Protein AF-A0A7E4VR56-F1 (afdb_monomer_lite)

Secondary structure (DSSP, 8-state):
-HHHHHHHHHHHHHHHHHHHHHHHHH-HHHHHHHHH-TT--HHHHHHHHHHHHHHHHHHHHHHHHHHH---HHHHHHHHHHHHHHHHHHHHHHHHS---HHHHHHHHHHHHHHHHHHHHHHHHHHHTT-------SHHHHHHHHHHHHHHHHHHHHHTT--

Organism: Panagrellus redivivus (NCBI:txid6233)

pLDDT: mean 73.41, std 11.38, range [44.16, 87.44]

Structure (mmCIF, N/CA/C/O backbone):
data_AF-A0A7E4VR56-F1
#
_entry.id   AF-A0A7E4VR56-F1
#
loop_
_atom_site.group_PDB
_atom_site.id
_atom_site.type_symbol
_atom_site.label_atom_id
_atom_site.label_alt_id
_atom_site.label_comp_id
_atom_site.label_asym_id
_atom_site.label_entity_id
_atom_site.label_seq_id
_atom_site.pdbx_PDB_ins_code
_atom_site.Cartn_x
_atom_site.Cartn_y
_atom_site.Cartn_z
_atom_site.occupancy
_atom_site.B_iso_or_equiv
_atom_site.auth_seq_id
_atom_site.auth_comp_id
_atom_site.auth_asym_id
_atom_site.auth_atom_id
_atom_site.pdbx_PDB_model_num
ATOM 1 N N . MET A 1 1 ? 12.953 -13.838 -11.811 1.00 68.94 1 MET A N 1
ATOM 2 C CA . MET A 1 1 ? 12.747 -14.370 -10.441 1.00 68.94 1 MET A CA 1
ATOM 3 C C . MET A 1 1 ? 12.229 -13.298 -9.483 1.00 68.94 1 MET A C 1
ATOM 5 O O . MET A 1 1 ? 11.165 -13.495 -8.917 1.00 68.94 1 MET A O 1
ATOM 9 N N . ILE A 1 2 ? 12.917 -12.158 -9.330 1.00 71.50 2 ILE A N 1
ATOM 10 C CA . ILE A 1 2 ? 12.485 -11.070 -8.425 1.00 71.50 2 ILE A CA 1
ATOM 11 C C . ILE A 1 2 ? 11.174 -10.407 -8.863 1.00 71.50 2 ILE A C 1
ATOM 13 O O . ILE A 1 2 ? 10.324 -10.170 -8.020 1.00 71.50 2 ILE A O 1
ATOM 17 N N . GLU A 1 3 ? 10.959 -10.195 -10.163 1.00 70.50 3 GLU A N 1
ATOM 18 C CA . GLU A 1 3 ? 9.694 -9.652 -10.689 1.00 70.50 3 GLU A CA 1
ATOM 19 C C . GLU 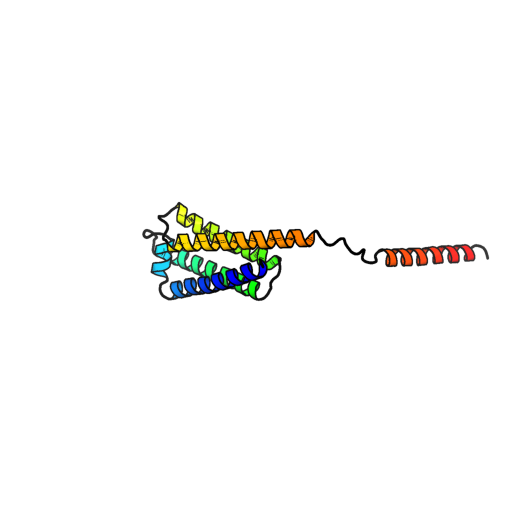A 1 3 ? 8.486 -10.545 -10.348 1.00 70.50 3 GLU A C 1
ATOM 21 O O . GLU A 1 3 ? 7.461 -10.072 -9.865 1.00 70.50 3 GLU A O 1
ATOM 26 N N . THR A 1 4 ? 8.627 -11.864 -10.510 1.00 78.31 4 THR A N 1
ATOM 27 C CA . THR A 1 4 ? 7.585 -12.843 -10.162 1.00 78.31 4 THR A CA 1
ATOM 28 C C . THR A 1 4 ? 7.285 -12.840 -8.662 1.00 78.31 4 THR A C 1
ATOM 30 O O . THR A 1 4 ? 6.126 -12.922 -8.261 1.00 78.31 4 THR A O 1
ATOM 33 N N . LEU A 1 5 ? 8.324 -12.706 -7.831 1.00 80.12 5 LEU A N 1
ATOM 34 C CA . LEU A 1 5 ? 8.194 -12.621 -6.378 1.00 80.12 5 LEU A CA 1
ATOM 35 C C . LEU A 1 5 ? 7.540 -11.301 -5.945 1.00 80.12 5 LEU A C 1
ATOM 37 O O . LEU A 1 5 ? 6.647 -11.322 -5.103 1.00 80.12 5 LEU A O 1
ATOM 41 N N . ALA A 1 6 ? 7.912 -10.177 -6.564 1.00 75.81 6 ALA A N 1
ATOM 42 C CA . ALA A 1 6 ? 7.311 -8.868 -6.320 1.00 75.81 6 ALA A CA 1
ATOM 43 C C . ALA A 1 6 ? 5.825 -8.848 -6.705 1.00 75.81 6 ALA A C 1
ATOM 45 O O . ALA A 1 6 ? 4.998 -8.411 -5.911 1.00 75.81 6 ALA A O 1
ATOM 46 N N . ARG A 1 7 ? 5.456 -9.409 -7.864 1.00 79.56 7 ARG A N 1
ATOM 47 C CA . ARG A 1 7 ? 4.051 -9.537 -8.289 1.00 79.56 7 ARG A CA 1
ATOM 48 C C . ARG A 1 7 ? 3.242 -10.472 -7.389 1.00 79.56 7 ARG A C 1
ATOM 50 O O . ARG A 1 7 ? 2.114 -10.144 -7.026 1.00 79.56 7 ARG A O 1
ATOM 57 N N . GLY A 1 8 ? 3.815 -11.611 -6.992 1.00 83.62 8 GLY A N 1
ATOM 58 C CA . GLY A 1 8 ? 3.179 -12.530 -6.044 1.00 83.62 8 GLY A CA 1
ATOM 59 C C . GLY A 1 8 ? 2.935 -11.870 -4.685 1.00 83.62 8 GLY A C 1
ATOM 60 O O . GLY A 1 8 ? 1.832 -11.937 -4.145 1.00 83.62 8 GLY A O 1
ATOM 61 N N . TRP A 1 9 ? 3.936 -11.154 -4.171 1.00 84.19 9 TRP A N 1
ATOM 62 C CA . TRP A 1 9 ? 3.815 -10.373 -2.943 1.00 84.19 9 TRP A CA 1
ATOM 63 C C . TRP A 1 9 ? 2.778 -9.250 -3.061 1.00 84.19 9 TRP A C 1
ATOM 65 O O . TRP A 1 9 ? 1.954 -9.060 -2.164 1.00 84.19 9 TRP A O 1
ATOM 75 N N . LEU A 1 10 ? 2.771 -8.535 -4.187 1.00 83.50 10 LEU A N 1
ATOM 76 C CA . LEU A 1 10 ? 1.814 -7.472 -4.474 1.00 83.50 10 LEU A CA 1
ATOM 77 C C . LEU A 1 10 ? 0.377 -7.998 -4.406 1.00 83.50 10 LEU A C 1
ATOM 79 O O . LEU A 1 10 ? -0.446 -7.400 -3.715 1.00 83.50 10 LEU A O 1
ATOM 83 N N . ALA A 1 11 ? 0.099 -9.149 -5.026 1.00 84.00 11 ALA A N 1
ATOM 84 C CA . ALA A 1 11 ? -1.211 -9.793 -4.986 1.00 84.00 11 ALA A CA 1
ATOM 85 C C . ALA A 1 11 ? -1.631 -10.191 -3.560 1.00 84.00 11 ALA A C 1
ATOM 87 O O . ALA A 1 11 ? -2.735 -9.855 -3.131 1.00 84.00 11 ALA A O 1
ATOM 88 N N . VAL A 1 12 ? -0.745 -10.836 -2.792 1.00 85.81 12 VAL A N 1
ATOM 89 C CA . VAL A 1 12 ? -1.017 -11.203 -1.387 1.00 85.81 12 VAL A CA 1
ATOM 90 C C . VAL A 1 12 ? -1.329 -9.960 -0.553 1.00 85.81 12 VAL A C 1
ATOM 92 O O . VAL A 1 12 ? -2.344 -9.898 0.144 1.00 85.81 12 VAL A O 1
ATOM 95 N N . SER A 1 13 ? -0.495 -8.929 -0.676 1.00 82.56 13 SER A N 1
ATOM 96 C CA . SER A 1 13 ? -0.659 -7.683 0.068 1.00 82.56 13 SER A CA 1
ATOM 97 C C . SER A 1 13 ? -1.903 -6.889 -0.364 1.00 82.56 13 SER A C 1
ATOM 99 O O . SER A 1 13 ? -2.414 -6.080 0.411 1.00 82.56 13 SER A O 1
ATOM 101 N N . PHE A 1 14 ? -2.391 -7.088 -1.591 1.00 84.00 14 PHE A N 1
ATOM 102 C CA . PHE A 1 14 ? -3.625 -6.492 -2.094 1.00 84.00 14 PHE A CA 1
ATOM 103 C C . PHE A 1 14 ? -4.857 -7.174 -1.493 1.00 84.00 14 PHE A C 1
ATOM 105 O O . PHE A 1 14 ? -5.720 -6.486 -0.946 1.00 84.00 14 PHE A O 1
ATOM 112 N N . VAL A 1 15 ? -4.904 -8.512 -1.491 1.00 85.44 15 VAL A N 1
ATOM 113 C CA . VAL A 1 15 ? -5.989 -9.277 -0.843 1.00 85.44 15 VAL A CA 1
ATOM 114 C C . VAL A 1 15 ? -6.082 -8.932 0.640 1.00 85.44 15 VAL A C 1
ATOM 116 O O . VAL A 1 15 ? -7.174 -8.722 1.168 1.00 85.44 15 VAL A O 1
ATOM 119 N N . GLN A 1 16 ? -4.943 -8.794 1.313 1.00 82.88 16 GLN A N 1
ATOM 120 C CA . GLN A 1 16 ? -4.931 -8.398 2.713 1.00 82.88 16 GLN A CA 1
ATOM 121 C C . GLN A 1 16 ? -5.490 -6.986 2.940 1.00 82.88 16 GLN A C 1
ATOM 123 O O . GLN A 1 16 ? -6.228 -6.771 3.902 1.00 82.88 16 GLN A O 1
ATOM 128 N N . GLN A 1 17 ? -5.168 -6.032 2.062 1.00 81.12 17 GLN A N 1
ATOM 129 C CA . GLN A 1 17 ? -5.696 -4.670 2.156 1.00 81.12 17 GLN A CA 1
ATOM 130 C C . GLN A 1 17 ? -7.225 -4.658 2.024 1.00 81.12 17 GLN A C 1
ATOM 132 O O . GLN A 1 17 ? -7.903 -3.952 2.771 1.00 81.12 17 GLN A O 1
ATOM 137 N N . ILE A 1 18 ? -7.767 -5.490 1.128 1.00 81.94 18 ILE A N 1
ATOM 138 C CA . ILE A 1 18 ? -9.213 -5.700 0.985 1.00 81.94 18 ILE A CA 1
ATOM 139 C C . ILE A 1 18 ? -9.794 -6.312 2.263 1.00 81.94 18 ILE A C 1
ATOM 141 O O . ILE A 1 18 ? -10.812 -5.830 2.750 1.00 81.94 18 ILE A O 1
ATOM 145 N N . GLY A 1 19 ? -9.141 -7.324 2.841 1.00 82.06 19 GLY A N 1
ATOM 146 C CA . GLY A 1 19 ? -9.579 -7.956 4.090 1.00 82.06 19 GLY A CA 1
ATOM 147 C C . GLY A 1 19 ? -9.640 -6.982 5.272 1.00 82.06 19 GLY A C 1
ATOM 148 O O . GLY A 1 19 ? -10.613 -6.985 6.025 1.00 82.06 19 GLY A O 1
ATOM 149 N N . LEU A 1 20 ? -8.648 -6.096 5.405 1.00 77.94 20 LEU A N 1
ATOM 150 C CA . LEU A 1 20 ? -8.647 -5.028 6.413 1.00 77.94 20 LEU A CA 1
ATOM 151 C C . LEU A 1 20 ? -9.772 -4.015 6.182 1.00 77.94 20 LEU A C 1
ATOM 153 O O . LEU A 1 20 ? -10.448 -3.628 7.135 1.00 77.94 20 LEU A O 1
ATOM 157 N N . GLY A 1 21 ? -10.009 -3.626 4.927 1.00 77.56 21 GLY A N 1
ATOM 158 C CA . GLY A 1 21 ? -11.134 -2.765 4.561 1.00 77.56 21 GLY A CA 1
ATOM 159 C C . GLY A 1 21 ? -12.486 -3.406 4.882 1.00 77.56 21 GLY A C 1
ATOM 160 O O . GLY A 1 21 ? -13.333 -2.775 5.506 1.00 77.56 21 GLY A O 1
ATOM 161 N N . ALA A 1 22 ? -12.670 -4.681 4.536 1.00 80.25 22 ALA A N 1
ATOM 162 C CA . ALA A 1 22 ? -13.886 -5.435 4.834 1.00 80.25 22 ALA A CA 1
ATOM 163 C C . ALA A 1 22 ? -14.125 -5.566 6.345 1.00 80.25 22 ALA A C 1
ATOM 165 O O . ALA A 1 22 ? -15.249 -5.379 6.809 1.00 80.25 22 ALA A O 1
ATOM 166 N N . ARG A 1 23 ? -13.068 -5.815 7.129 1.00 78.44 23 ARG A N 1
ATOM 167 C CA . ARG A 1 23 ? -13.158 -5.848 8.593 1.00 78.44 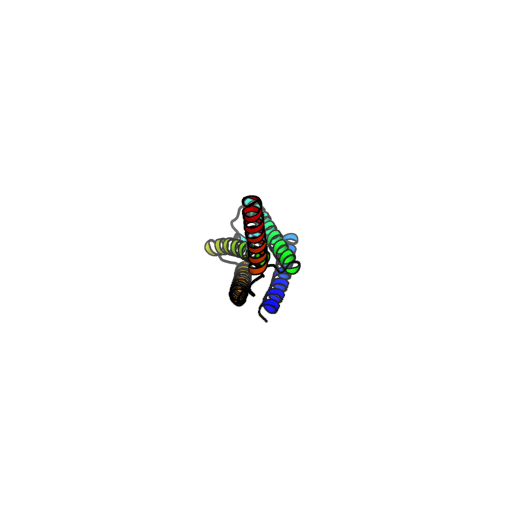23 ARG A CA 1
ATOM 168 C C . ARG A 1 23 ? -13.536 -4.489 9.175 1.00 78.44 23 ARG A C 1
ATOM 170 O O . ARG A 1 23 ? -14.358 -4.445 10.080 1.00 78.44 23 ARG A O 1
ATOM 177 N N . HIS A 1 24 ? -12.990 -3.396 8.643 1.00 78.00 24 HIS A N 1
ATOM 178 C CA . HIS A 1 24 ? -13.390 -2.053 9.055 1.00 78.00 24 HIS A CA 1
ATOM 179 C C . HIS A 1 24 ? -14.864 -1.760 8.736 1.00 78.00 24 HIS A C 1
ATOM 181 O O . HIS A 1 24 ? -15.545 -1.135 9.536 1.00 78.00 24 HIS A O 1
ATOM 187 N N . LEU A 1 25 ? -15.377 -2.220 7.590 1.00 78.06 25 LEU A N 1
ATOM 188 C CA . LEU A 1 25 ? -16.795 -2.063 7.246 1.00 78.06 25 LEU A CA 1
ATOM 189 C C . LEU A 1 25 ? -17.716 -2.877 8.166 1.00 78.06 25 LEU A C 1
ATOM 191 O O . LEU A 1 25 ? -18.826 -2.438 8.452 1.00 78.06 25 LEU A O 1
ATOM 195 N N . ALA A 1 26 ? -17.263 -4.049 8.617 1.00 82.75 26 ALA A N 1
ATOM 196 C CA . ALA A 1 26 ? -18.014 -4.898 9.537 1.00 82.75 26 ALA A CA 1
ATOM 197 C C . ALA A 1 26 ? -17.986 -4.376 10.984 1.00 82.75 26 ALA A C 1
ATOM 199 O O . ALA A 1 26 ? -18.998 -4.453 11.675 1.00 82.75 26 ALA A O 1
ATOM 200 N N . ASP A 1 27 ? -16.847 -3.845 11.437 1.00 79.00 27 ASP A N 1
ATOM 201 C CA . ASP A 1 27 ? -16.675 -3.292 12.783 1.00 79.00 27 ASP A CA 1
ATOM 202 C C . ASP A 1 27 ? -15.693 -2.098 12.786 1.00 79.00 27 ASP A C 1
ATOM 204 O O . ASP A 1 27 ? -14.490 -2.250 13.053 1.00 79.00 27 ASP A O 1
ATOM 208 N N . PRO A 1 28 ? -16.185 -0.886 12.469 1.00 71.25 28 PRO A N 1
ATOM 209 C CA . PRO A 1 28 ? -15.337 0.294 12.323 1.00 71.25 28 PRO A CA 1
ATOM 210 C C . PRO A 1 28 ? -14.800 0.788 13.666 1.00 71.25 28 PRO A C 1
ATOM 212 O O . PRO A 1 28 ? -13.707 1.350 13.733 1.00 71.25 28 PRO A O 1
ATOM 215 N N . THR A 1 29 ? -15.550 0.571 14.745 1.00 72.88 29 THR A N 1
ATOM 216 C CA . THR A 1 29 ? -15.223 1.049 16.089 1.00 72.88 29 THR A CA 1
ATOM 217 C C . THR A 1 29 ? -14.105 0.244 16.724 1.00 72.88 29 THR A C 1
ATOM 219 O O . THR A 1 29 ? -13.128 0.831 17.190 1.00 72.88 29 THR A O 1
ATOM 222 N N . THR A 1 30 ? -14.194 -1.086 16.688 1.00 72.75 30 THR A N 1
ATOM 223 C CA . THR A 1 30 ? -13.232 -1.951 17.377 1.00 72.75 30 THR A CA 1
ATOM 224 C C . THR A 1 30 ? -11.869 -1.899 16.704 1.00 72.75 30 THR A C 1
ATOM 226 O O . THR A 1 30 ? -10.848 -1.811 17.385 1.00 72.75 30 THR A O 1
ATOM 229 N N . LEU A 1 31 ? -11.826 -1.876 15.367 1.00 69.81 31 LEU A N 1
ATOM 230 C CA . LEU A 1 31 ? -10.565 -1.789 14.630 1.00 69.81 31 LEU A CA 1
ATOM 231 C C . LEU A 1 31 ? -9.832 -0.479 14.938 1.00 69.81 31 LEU A C 1
ATOM 233 O O . LEU A 1 31 ? -8.636 -0.484 15.213 1.00 69.81 31 LEU A O 1
ATOM 237 N N . VAL A 1 32 ? -10.547 0.647 14.929 1.00 70.62 32 VAL A N 1
ATOM 238 C CA . VAL A 1 32 ? -9.916 1.949 15.154 1.00 70.62 32 VAL A CA 1
ATOM 239 C C . VAL A 1 32 ? -9.502 2.113 16.604 1.00 70.62 32 VAL A C 1
ATOM 241 O O . VAL A 1 32 ? -8.387 2.550 16.841 1.00 70.62 32 VAL A O 1
ATOM 244 N N . GLN A 1 33 ? -10.316 1.676 17.566 1.00 72.12 33 GLN A N 1
ATOM 245 C CA . GLN A 1 33 ? -9.921 1.658 18.978 1.00 72.12 33 GLN A CA 1
ATOM 246 C C . GLN A 1 33 ? -8.672 0.797 19.218 1.00 72.12 33 GLN A C 1
ATOM 248 O O . GLN A 1 33 ? -7.795 1.181 19.991 1.00 72.12 33 GLN A O 1
ATOM 253 N N . THR A 1 34 ? -8.548 -0.325 18.503 1.00 69.19 34 THR A N 1
ATOM 254 C CA . THR A 1 34 ? -7.361 -1.199 18.544 1.00 69.19 34 THR A CA 1
ATOM 255 C C . THR A 1 34 ? -6.122 -0.541 17.919 1.00 69.19 34 THR A C 1
ATOM 257 O O . THR A 1 34 ? -4.994 -0.894 18.266 1.00 69.19 34 THR A O 1
ATOM 260 N N . LEU A 1 35 ? -6.311 0.420 17.007 1.00 65.75 35 LEU A N 1
ATOM 261 C CA . LEU A 1 35 ? -5.241 1.166 16.337 1.00 65.75 35 LEU A CA 1
ATOM 262 C C . LEU A 1 35 ? -4.861 2.466 17.066 1.00 65.75 35 LEU A C 1
ATOM 264 O O . LEU A 1 35 ? -3.691 2.836 17.063 1.00 65.75 35 LEU A O 1
ATOM 268 N N . THR A 1 36 ? -5.821 3.163 17.679 1.00 66.19 36 THR A N 1
ATOM 269 C CA . THR A 1 36 ? -5.619 4.462 18.346 1.00 66.19 36 THR A CA 1
ATOM 270 C C . THR A 1 36 ? -5.367 4.351 19.845 1.00 66.19 36 THR A C 1
ATOM 272 O O . THR A 1 36 ? -4.987 5.340 20.466 1.00 66.19 36 THR A O 1
ATOM 275 N N . GLY A 1 37 ? -5.598 3.180 20.438 1.00 62.25 37 GLY A N 1
ATOM 276 C CA . GLY A 1 37 ? -5.622 3.008 21.886 1.00 62.25 37 GLY A CA 1
ATOM 277 C C . GLY A 1 37 ? -6.968 3.418 22.495 1.00 62.25 37 GLY A C 1
ATOM 278 O O . GLY A 1 37 ? -7.687 4.277 21.978 1.00 62.25 37 GLY A O 1
ATOM 279 N N . SER A 1 38 ? -7.311 2.764 23.607 1.00 54.72 38 SER A N 1
ATOM 280 C CA . SER A 1 38 ? -8.640 2.766 24.240 1.00 54.72 38 SER A CA 1
ATOM 281 C C . SER A 1 38 ? -9.103 4.113 24.826 1.00 54.72 38 SER A C 1
ATOM 283 O O . SER A 1 38 ? -10.263 4.217 25.217 1.00 54.72 38 SER A O 1
ATOM 285 N N . GLU A 1 39 ? -8.247 5.137 24.905 1.00 59.31 39 GLU A N 1
ATOM 286 C CA . GLU A 1 39 ? -8.559 6.422 25.569 1.00 59.31 39 GLU A CA 1
ATOM 287 C C . GLU A 1 39 ? -8.917 7.564 24.597 1.00 59.31 39 GLU A C 1
ATOM 289 O O . GLU A 1 39 ? -9.026 8.727 24.985 1.00 59.31 39 GLU A O 1
ATOM 294 N N . SER A 1 40 ? -9.119 7.258 23.314 1.00 60.59 40 SER A N 1
ATOM 295 C CA . SER A 1 40 ? -9.512 8.252 22.310 1.00 60.59 40 SER A CA 1
ATOM 296 C C . SER A 1 40 ? -10.980 8.675 22.471 1.00 60.59 40 SER A C 1
ATOM 298 O O . SER A 1 40 ? -11.880 7.838 22.548 1.00 60.59 40 SER A O 1
ATOM 300 N N . SER A 1 41 ? -11.240 9.989 22.456 1.00 70.25 41 SER A N 1
ATOM 301 C CA . SER A 1 41 ? -12.602 10.536 22.399 1.00 70.25 41 SER A CA 1
ATOM 302 C C . SER A 1 41 ? -13.359 10.013 21.170 1.00 70.25 41 SER A C 1
ATOM 304 O O . SER A 1 41 ? -12.766 9.762 20.120 1.00 70.25 41 SER A O 1
ATOM 306 N N . THR A 1 42 ? -14.688 9.887 21.255 1.00 71.62 42 THR A N 1
ATOM 307 C CA . THR A 1 42 ? -15.527 9.340 20.168 1.00 71.62 42 THR A CA 1
ATOM 308 C C . THR A 1 42 ? -15.279 10.032 18.823 1.00 71.62 42 THR A C 1
ATOM 310 O O . THR A 1 42 ? -15.207 9.377 17.787 1.00 71.62 42 THR A O 1
ATOM 313 N N . VAL A 1 43 ? -15.076 11.354 18.838 1.00 73.38 43 VAL A N 1
ATOM 314 C CA . VAL A 1 43 ? -14.780 12.157 17.640 1.00 73.38 43 VAL A CA 1
ATOM 315 C C . VAL A 1 43 ? -13.410 11.811 17.046 1.00 73.38 43 VAL A C 1
ATOM 317 O O . VAL A 1 43 ? -13.293 11.649 15.832 1.00 73.38 43 VAL A O 1
ATOM 320 N N . SER A 1 44 ? -12.383 11.650 17.885 1.00 69.19 44 SER A N 1
ATOM 321 C CA . SER A 1 44 ? -11.035 11.256 17.457 1.00 69.19 44 SER A CA 1
ATOM 322 C C . SER A 1 44 ? -11.033 9.857 16.832 1.00 69.19 44 SER A C 1
ATOM 324 O O . SER A 1 44 ? -10.442 9.652 15.773 1.00 69.19 44 SER A O 1
ATOM 326 N N . THR A 1 45 ? -11.785 8.921 17.411 1.00 72.81 45 THR A N 1
ATOM 327 C CA . THR A 1 45 ? -11.940 7.557 16.885 1.00 72.81 45 THR A CA 1
ATOM 328 C C . THR A 1 45 ? -12.640 7.560 15.522 1.00 72.81 45 THR A C 1
ATOM 330 O O . THR A 1 45 ? -12.198 6.891 14.594 1.00 72.81 45 THR A O 1
ATOM 333 N N . ILE A 1 46 ? -13.689 8.366 15.338 1.00 71.75 46 ILE A N 1
ATOM 334 C CA . ILE A 1 46 ? -14.361 8.486 14.034 1.00 71.75 46 ILE A CA 1
ATOM 335 C C . ILE A 1 46 ? -13.411 9.067 12.979 1.00 71.75 46 ILE A C 1
ATOM 337 O O . ILE A 1 46 ? -13.339 8.545 11.863 1.00 71.75 46 ILE A O 1
ATOM 341 N N . LEU A 1 47 ? -12.663 10.122 13.314 1.00 73.62 47 LEU A N 1
ATOM 342 C CA . LEU A 1 47 ? -11.731 10.760 12.383 1.00 73.62 47 LEU A CA 1
ATOM 343 C C . LEU A 1 47 ? -10.585 9.815 11.996 1.00 73.62 47 LEU A C 1
ATOM 345 O O . LEU A 1 47 ? -10.256 9.691 10.816 1.00 73.62 47 LEU A O 1
ATOM 349 N N . ALA A 1 48 ? -10.021 9.100 12.970 1.00 73.94 48 ALA A N 1
ATOM 350 C CA . ALA A 1 48 ? -8.995 8.092 12.735 1.00 73.94 48 ALA A CA 1
ATOM 351 C C . ALA A 1 48 ? -9.505 6.947 11.846 1.00 73.94 48 ALA A C 1
ATOM 353 O O . ALA A 1 48 ? -8.771 6.487 10.973 1.00 73.94 48 ALA A O 1
ATOM 354 N N . GLY A 1 49 ? -10.771 6.544 11.994 1.00 74.81 49 GLY A N 1
ATOM 355 C CA . GLY A 1 49 ? -11.412 5.566 11.114 1.00 74.81 49 GLY A CA 1
ATOM 356 C C . GLY A 1 49 ? -11.502 6.028 9.665 1.00 74.81 49 GLY A C 1
ATOM 357 O O . GLY A 1 49 ? -11.088 5.300 8.766 1.00 74.81 49 GLY A O 1
ATOM 358 N N . HIS A 1 50 ? -11.944 7.265 9.430 1.00 79.50 50 HIS A N 1
ATOM 359 C CA . HIS A 1 50 ? -11.999 7.828 8.077 1.00 79.50 50 HIS A CA 1
ATOM 360 C C . HIS A 1 50 ? -10.612 7.908 7.434 1.00 79.50 50 HIS A C 1
ATOM 362 O O . HIS A 1 50 ? -10.446 7.529 6.274 1.00 79.50 50 HIS A O 1
ATOM 368 N N . ILE A 1 51 ? -9.605 8.354 8.191 1.00 78.19 51 ILE A N 1
ATOM 369 C CA . ILE A 1 51 ? -8.216 8.405 7.718 1.00 78.19 51 ILE A CA 1
ATOM 370 C C . ILE A 1 51 ? -7.717 6.994 7.387 1.00 78.19 51 ILE A C 1
ATOM 372 O O . ILE A 1 51 ? -7.125 6.788 6.330 1.00 78.19 51 ILE A O 1
ATOM 376 N N . PHE A 1 52 ? -7.993 6.008 8.243 1.00 77.25 52 PHE A N 1
ATOM 377 C CA . PHE A 1 52 ? -7.603 4.619 8.014 1.00 77.25 52 PHE A CA 1
ATOM 378 C C . PHE A 1 52 ? -8.224 4.045 6.733 1.00 77.25 52 PHE A C 1
ATOM 380 O O . PHE A 1 52 ? -7.512 3.456 5.917 1.00 77.25 52 PHE A O 1
ATOM 387 N N . VAL A 1 53 ? -9.526 4.254 6.512 1.00 78.62 53 VAL A N 1
ATOM 388 C CA . VAL A 1 53 ? -10.217 3.821 5.285 1.00 78.62 53 VAL A CA 1
ATOM 389 C C . VAL A 1 53 ? -9.631 4.498 4.058 1.00 78.62 53 VAL A C 1
ATOM 391 O O . VAL A 1 53 ? -9.381 3.825 3.060 1.00 78.62 53 VAL A O 1
ATOM 394 N N . LEU A 1 54 ? -9.367 5.803 4.133 1.00 81.56 54 LEU A N 1
ATOM 395 C CA . LEU A 1 54 ? -8.782 6.554 3.028 1.00 81.56 54 LEU A CA 1
ATOM 396 C C . LEU A 1 54 ? -7.398 6.005 2.654 1.00 81.56 54 LEU A C 1
ATOM 398 O O . LEU A 1 54 ? -7.132 5.760 1.478 1.00 81.56 54 LEU A O 1
ATOM 402 N N . VAL A 1 55 ? -6.548 5.733 3.648 1.00 79.19 55 VAL A N 1
ATOM 403 C CA . VAL A 1 55 ? -5.226 5.119 3.444 1.00 79.19 55 VAL A CA 1
ATOM 404 C C . VAL A 1 55 ? -5.362 3.718 2.841 1.00 79.19 55 VAL A C 1
ATOM 406 O O . VAL A 1 55 ? -4.631 3.372 1.909 1.00 79.19 55 VAL A O 1
ATOM 409 N N . CYS A 1 56 ? -6.321 2.913 3.307 1.00 78.62 56 CYS A N 1
ATOM 410 C CA . CYS A 1 56 ? -6.574 1.582 2.753 1.00 78.62 56 CYS A CA 1
ATOM 411 C C . CYS A 1 56 ? -7.069 1.627 1.302 1.00 78.62 56 CYS A C 1
ATOM 413 O O . CYS A 1 56 ? -6.615 0.843 0.470 1.00 78.62 56 CYS A O 1
ATOM 415 N N . ALA A 1 57 ? -7.971 2.551 0.980 1.00 82.69 57 ALA A N 1
ATOM 416 C CA . ALA A 1 57 ? -8.496 2.726 -0.368 1.00 82.69 57 ALA A CA 1
ATOM 417 C C . ALA A 1 57 ? -7.405 3.211 -1.332 1.00 82.69 57 ALA A C 1
ATOM 419 O O . ALA A 1 57 ? -7.254 2.668 -2.426 1.00 82.69 57 ALA A O 1
ATOM 420 N N . GLN A 1 58 ? -6.593 4.184 -0.909 1.00 84.12 58 GLN A N 1
ATOM 421 C CA . GLN A 1 58 ? -5.486 4.705 -1.707 1.00 84.12 58 GLN A CA 1
ATOM 422 C C . GLN A 1 58 ? -4.430 3.626 -1.984 1.00 84.12 58 GLN A C 1
ATOM 424 O O . GLN A 1 58 ? -3.978 3.477 -3.118 1.00 84.12 58 GLN A O 1
ATOM 429 N N . THR A 1 59 ? -4.051 2.846 -0.972 1.00 83.00 59 THR A N 1
ATOM 430 C CA . THR A 1 59 ? -3.074 1.754 -1.128 1.00 83.00 59 THR A CA 1
ATOM 431 C C . THR A 1 59 ? -3.612 0.638 -2.019 1.00 83.00 59 THR A C 1
ATOM 433 O O . THR A 1 59 ? -2.888 0.161 -2.892 1.00 83.00 59 THR A O 1
ATOM 436 N N . ALA A 1 60 ? -4.889 0.269 -1.884 1.00 83.88 60 ALA A N 1
ATOM 437 C CA . ALA A 1 60 ? -5.537 -0.679 -2.787 1.00 83.88 60 ALA A CA 1
ATOM 438 C C . ALA A 1 60 ? -5.548 -0.171 -4.239 1.00 83.88 60 ALA A C 1
ATOM 440 O O . ALA A 1 60 ? -5.184 -0.918 -5.146 1.00 83.88 60 ALA A O 1
ATOM 441 N N . PHE A 1 61 ? -5.888 1.102 -4.465 1.00 87.12 61 PHE A N 1
ATOM 442 C CA . PHE A 1 61 ? -5.883 1.707 -5.799 1.00 87.12 61 PHE A CA 1
ATOM 443 C C . PHE A 1 61 ? -4.497 1.655 -6.451 1.00 87.12 61 PHE A C 1
ATOM 445 O O . PHE A 1 61 ? -4.368 1.225 -7.596 1.00 87.12 61 PHE A O 1
ATOM 452 N N . VAL A 1 62 ? -3.447 2.031 -5.716 1.00 85.12 62 VAL A N 1
ATOM 453 C CA . VAL A 1 62 ? -2.074 2.019 -6.242 1.00 85.12 62 VAL A CA 1
ATOM 454 C C . VAL A 1 62 ? -1.611 0.600 -6.568 1.00 85.12 62 VAL A C 1
ATOM 456 O O . VAL A 1 62 ? -1.018 0.390 -7.623 1.00 85.12 62 VAL A O 1
ATOM 459 N N . LYS A 1 63 ? -1.928 -0.389 -5.723 1.00 85.25 63 LYS A N 1
ATOM 460 C CA . LYS A 1 63 ? -1.611 -1.802 -5.988 1.00 85.25 63 LYS A CA 1
ATOM 461 C C . LYS A 1 63 ? -2.357 -2.344 -7.205 1.00 85.25 63 LYS A C 1
ATOM 463 O O . LYS A 1 63 ? -1.751 -3.021 -8.029 1.00 85.25 63 LYS A O 1
ATOM 468 N N . ALA A 1 64 ? -3.643 -2.024 -7.350 1.00 85.31 64 ALA A N 1
ATOM 469 C CA . ALA A 1 64 ? -4.427 -2.409 -8.521 1.00 85.31 64 ALA A CA 1
ATOM 470 C C . ALA A 1 64 ? -3.853 -1.790 -9.803 1.00 85.31 64 ALA A C 1
ATOM 472 O O . ALA A 1 64 ? -3.668 -2.482 -10.799 1.00 85.31 64 ALA A O 1
ATOM 473 N N . ALA A 1 65 ? -3.500 -0.506 -9.763 1.00 84.88 65 ALA A N 1
ATOM 474 C CA . ALA A 1 65 ? -2.881 0.171 -10.892 1.00 84.88 65 ALA A CA 1
ATOM 475 C C . ALA A 1 65 ? -1.493 -0.408 -11.230 1.00 84.88 65 ALA A C 1
ATOM 477 O O . ALA A 1 65 ? -1.167 -0.525 -12.407 1.00 84.88 65 ALA A O 1
ATOM 478 N N . LEU A 1 66 ? -0.710 -0.829 -10.232 1.00 84.62 66 LEU A N 1
ATOM 479 C CA . LEU A 1 66 ? 0.579 -1.498 -10.436 1.00 84.62 66 LEU A CA 1
ATOM 480 C C . LEU A 1 66 ? 0.423 -2.907 -11.037 1.00 84.62 66 LEU A C 1
ATOM 482 O O . LEU A 1 66 ? 1.206 -3.297 -11.894 1.00 84.62 66 LEU A O 1
ATOM 486 N N . LEU A 1 67 ? -0.621 -3.649 -10.648 1.00 83.12 67 LEU A N 1
ATOM 487 C CA . LEU A 1 67 ? -0.970 -4.937 -11.264 1.00 83.12 67 LEU A CA 1
ATOM 488 C C . LEU A 1 67 ? -1.405 -4.790 -12.731 1.00 83.12 67 LEU A C 1
ATOM 490 O O . LEU A 1 67 ? -1.176 -5.697 -13.527 1.00 83.12 67 LEU A O 1
ATOM 494 N N . LEU A 1 68 ? -2.037 -3.666 -13.084 1.00 84.06 68 LEU A N 1
ATOM 495 C CA . LEU A 1 68 ? -2.468 -3.363 -14.454 1.00 84.06 68 LEU A CA 1
ATOM 496 C C . LEU A 1 68 ? -1.350 -2.756 -15.312 1.00 84.06 68 LEU A C 1
ATOM 498 O O . LEU A 1 68 ? -1.359 -2.911 -16.531 1.00 84.06 68 LEU A O 1
ATOM 502 N N . SER A 1 69 ? -0.414 -2.038 -14.691 1.00 81.12 69 SER A N 1
ATOM 503 C CA . SER A 1 69 ? 0.643 -1.284 -15.358 1.00 81.12 69 SER A CA 1
ATOM 504 C C . SER A 1 69 ? 1.956 -1.418 -14.590 1.00 81.12 69 SER A C 1
ATOM 506 O O . SER A 1 69 ? 2.244 -0.662 -13.657 1.00 81.12 69 SER A O 1
ATOM 508 N N . ASP A 1 70 ? 2.771 -2.380 -15.022 1.00 81.12 70 ASP A N 1
ATOM 509 C CA . ASP A 1 70 ? 4.113 -2.640 -14.494 1.00 81.12 70 ASP A CA 1
ATOM 510 C C . ASP A 1 70 ? 5.107 -1.625 -15.075 1.00 81.12 70 ASP A C 1
ATOM 512 O O . ASP A 1 70 ? 5.889 -1.893 -15.987 1.00 81.12 70 ASP A O 1
ATOM 516 N N . THR A 1 71 ? 4.993 -0.381 -14.612 1.00 82.94 71 THR A N 1
ATOM 517 C CA . THR A 1 71 ? 5.909 0.697 -14.983 1.00 82.94 71 THR A CA 1
ATOM 518 C C . THR A 1 71 ? 6.717 1.132 -13.775 1.00 82.94 71 THR A C 1
ATOM 520 O O . THR A 1 71 ? 6.218 1.222 -12.653 1.00 82.94 71 THR A O 1
ATOM 523 N N . ARG A 1 72 ? 7.977 1.510 -14.008 1.00 80.31 72 ARG A N 1
ATOM 524 C CA . ARG A 1 72 ? 8.868 2.014 -12.953 1.00 80.31 72 ARG A CA 1
ATOM 525 C C . ARG A 1 72 ? 8.257 3.176 -12.159 1.00 80.31 72 ARG A C 1
ATOM 527 O O . ARG A 1 72 ? 8.454 3.255 -10.951 1.00 80.31 72 ARG A O 1
ATOM 534 N N . ALA A 1 73 ? 7.512 4.064 -12.820 1.00 83.19 73 ALA A N 1
ATOM 535 C CA . ALA A 1 73 ? 6.820 5.173 -12.164 1.00 83.19 73 ALA A CA 1
ATOM 536 C C . ALA A 1 73 ? 5.771 4.683 -11.151 1.00 83.19 73 ALA A C 1
ATOM 538 O O . ALA A 1 73 ? 5.676 5.235 -10.055 1.00 83.19 73 ALA A O 1
ATOM 539 N N . MET A 1 74 ? 5.040 3.615 -11.480 1.00 84.44 74 MET A N 1
ATOM 540 C CA . MET A 1 74 ? 4.066 3.000 -10.580 1.00 84.44 74 MET A CA 1
ATOM 541 C C . MET A 1 74 ? 4.738 2.297 -9.397 1.00 84.44 74 MET A C 1
ATOM 543 O O . MET A 1 74 ? 4.251 2.433 -8.279 1.00 84.44 74 MET A O 1
ATOM 547 N N . HIS A 1 75 ? 5.885 1.636 -9.595 1.00 83.75 75 HIS A N 1
ATOM 548 C CA . HIS A 1 75 ? 6.672 1.073 -8.486 1.00 83.75 75 HIS A CA 1
ATOM 549 C C . HIS A 1 75 ? 7.181 2.158 -7.527 1.00 83.75 75 HIS A C 1
ATOM 551 O O . HIS A 1 75 ? 7.113 1.998 -6.309 1.00 83.75 75 HIS A O 1
ATOM 557 N N . VAL A 1 76 ? 7.638 3.302 -8.054 1.00 86.06 76 VAL A N 1
ATOM 558 C CA . VAL A 1 76 ? 8.025 4.460 -7.228 1.00 86.06 76 VAL A CA 1
ATOM 559 C C . VAL A 1 76 ? 6.821 5.004 -6.460 1.00 86.06 76 VAL A C 1
ATOM 561 O O . VAL A 1 76 ? 6.919 5.231 -5.256 1.00 86.06 76 VAL A O 1
ATOM 564 N N . LEU A 1 77 ? 5.675 5.177 -7.123 1.00 86.88 77 LEU A N 1
ATOM 565 C CA . LEU A 1 77 ? 4.446 5.632 -6.474 1.00 86.88 77 LEU A CA 1
ATOM 566 C C . LEU A 1 77 ? 4.007 4.669 -5.362 1.00 86.88 77 LEU A C 1
ATOM 568 O O . LEU A 1 77 ? 3.665 5.108 -4.265 1.00 86.88 77 LEU A O 1
ATOM 572 N N . HIS A 1 78 ? 4.066 3.363 -5.620 1.00 85.94 78 HIS A N 1
ATOM 573 C CA . HIS A 1 78 ? 3.755 2.328 -4.640 1.00 85.94 78 HIS A CA 1
ATOM 574 C C . HIS A 1 78 ? 4.706 2.371 -3.443 1.00 85.94 78 HIS A C 1
ATOM 576 O O . HIS A 1 78 ? 4.238 2.355 -2.303 1.00 85.94 78 HIS A O 1
ATOM 582 N N . ALA A 1 79 ? 6.013 2.519 -3.669 1.00 85.69 79 ALA A N 1
ATOM 583 C CA . ALA A 1 79 ? 6.992 2.669 -2.596 1.00 85.69 79 ALA A CA 1
ATOM 584 C C . ALA A 1 79 ? 6.731 3.922 -1.741 1.00 85.69 79 ALA A C 1
ATOM 586 O O . ALA A 1 79 ? 6.780 3.844 -0.515 1.00 85.69 79 ALA A O 1
ATOM 587 N N . VAL A 1 80 ? 6.393 5.060 -2.362 1.00 87.44 80 VAL A N 1
ATOM 588 C CA . VAL A 1 80 ? 6.073 6.313 -1.653 1.00 87.44 80 VAL A CA 1
ATOM 589 C C . VAL A 1 80 ? 4.812 6.166 -0.802 1.00 87.44 80 VAL A C 1
ATOM 591 O O . VAL A 1 80 ? 4.828 6.511 0.379 1.00 87.44 80 VAL A O 1
ATOM 594 N N . VAL A 1 81 ? 3.729 5.629 -1.368 1.00 87.06 81 VAL A N 1
ATOM 595 C CA . VAL A 1 81 ? 2.461 5.453 -0.643 1.00 87.06 81 VAL A CA 1
ATOM 596 C C . VAL A 1 81 ? 2.615 4.441 0.493 1.00 87.06 81 VAL A C 1
ATOM 598 O O . VAL A 1 81 ? 2.176 4.704 1.612 1.00 87.06 81 VAL A O 1
ATOM 601 N N . THR A 1 82 ? 3.297 3.323 0.247 1.00 85.25 82 THR A N 1
ATOM 602 C CA . THR A 1 82 ? 3.534 2.296 1.273 1.00 85.25 82 THR A CA 1
ATOM 603 C C . THR A 1 82 ? 4.488 2.793 2.362 1.00 85.25 82 THR A C 1
ATOM 605 O O . THR A 1 82 ? 4.281 2.507 3.539 1.00 85.25 82 THR A O 1
ATOM 608 N N . GLY A 1 83 ? 5.494 3.600 2.010 1.00 84.38 83 GLY A N 1
ATOM 609 C CA . GLY A 1 83 ? 6.376 4.262 2.973 1.00 84.38 83 GLY A CA 1
ATOM 610 C C . GLY A 1 83 ? 5.643 5.279 3.853 1.00 84.38 83 GLY A C 1
ATOM 611 O O . GLY A 1 83 ? 5.854 5.312 5.064 1.00 84.38 83 GLY A O 1
ATOM 612 N N . ALA A 1 84 ? 4.728 6.066 3.279 1.00 82.81 84 ALA A N 1
ATOM 613 C CA . ALA A 1 84 ? 3.881 6.984 4.041 1.00 82.81 84 ALA A CA 1
ATOM 614 C C . ALA A 1 84 ? 2.939 6.235 5.002 1.00 82.81 84 ALA A C 1
ATOM 616 O O . ALA A 1 84 ? 2.802 6.625 6.162 1.00 82.81 84 ALA A O 1
ATOM 617 N N . GLN A 1 85 ? 2.345 5.125 4.551 1.00 82.69 85 GLN A N 1
ATOM 618 C CA . GLN A 1 85 ? 1.529 4.239 5.386 1.00 82.69 85 GLN A CA 1
ATOM 619 C C . GLN A 1 85 ? 2.344 3.649 6.548 1.00 82.69 85 GLN A C 1
ATOM 621 O O . GLN A 1 85 ? 1.885 3.650 7.690 1.00 82.69 85 GLN A O 1
ATOM 626 N N . LEU A 1 86 ? 3.570 3.195 6.276 1.00 82.94 86 LEU A N 1
ATOM 627 C CA . LEU A 1 86 ? 4.487 2.695 7.298 1.00 82.94 86 LEU A CA 1
ATOM 628 C C . LEU A 1 86 ? 4.798 3.770 8.346 1.00 82.94 86 LEU A C 1
ATOM 630 O O . LEU A 1 86 ? 4.701 3.498 9.539 1.00 82.94 86 LEU A O 1
ATOM 634 N N . ALA A 1 87 ? 5.118 4.995 7.920 1.00 81.25 87 ALA A N 1
ATOM 635 C CA . ALA A 1 87 ? 5.393 6.110 8.827 1.00 81.25 87 ALA A CA 1
ATOM 636 C C . ALA A 1 87 ? 4.174 6.469 9.694 1.00 81.25 87 ALA A C 1
ATOM 638 O O . ALA A 1 87 ? 4.318 6.743 10.888 1.00 81.25 87 ALA A O 1
ATOM 639 N N . PHE A 1 88 ? 2.972 6.424 9.113 1.00 77.69 88 PHE A N 1
ATOM 640 C CA . PHE A 1 88 ? 1.725 6.643 9.838 1.00 77.69 88 PHE A CA 1
ATOM 641 C C . PHE A 1 88 ? 1.533 5.603 10.951 1.00 77.69 88 PHE A C 1
ATOM 643 O O . PHE A 1 88 ? 1.361 5.983 12.107 1.00 77.69 88 PHE A O 1
ATOM 650 N N . PHE A 1 89 ? 1.643 4.306 10.646 1.00 75.75 89 PHE A N 1
ATOM 651 C CA . PHE A 1 89 ? 1.481 3.245 11.649 1.00 75.75 89 PHE A CA 1
ATOM 652 C C . PHE A 1 89 ? 2.620 3.185 12.670 1.00 75.75 89 PHE A C 1
ATOM 654 O O . PHE A 1 89 ? 2.363 2.964 13.853 1.00 75.75 89 PHE A O 1
ATOM 661 N N . ALA A 1 90 ? 3.860 3.448 12.250 1.00 76.19 90 ALA A N 1
ATOM 662 C CA . ALA A 1 90 ? 5.010 3.515 13.149 1.00 76.19 90 ALA A CA 1
ATOM 663 C C . ALA A 1 90 ? 4.829 4.601 14.222 1.00 76.19 90 ALA A C 1
ATOM 665 O O . ALA A 1 90 ? 5.207 4.420 15.381 1.00 76.19 90 ALA A O 1
ATOM 666 N N . LYS A 1 91 ? 4.183 5.719 13.868 1.00 73.31 91 LYS A N 1
ATOM 667 C CA . LYS A 1 91 ? 3.828 6.752 14.841 1.00 73.31 91 LYS A CA 1
ATOM 668 C C . LYS A 1 91 ? 2.897 6.194 15.920 1.00 73.31 91 LYS A C 1
ATOM 670 O O . LYS A 1 91 ? 3.161 6.403 17.096 1.00 73.31 91 LYS A O 1
ATOM 675 N N . PHE A 1 92 ? 1.867 5.431 15.554 1.00 67.06 92 PHE A N 1
ATOM 676 C CA . PHE A 1 92 ? 0.961 4.823 16.536 1.00 67.06 92 PHE A CA 1
ATOM 677 C C . PHE A 1 92 ? 1.676 3.846 17.474 1.00 67.06 92 PHE A C 1
ATOM 679 O O . PHE A 1 92 ? 1.430 3.883 18.677 1.00 67.06 92 PHE A O 1
ATOM 686 N N . THR A 1 93 ? 2.632 3.057 16.975 1.00 69.75 93 THR A N 1
ATOM 687 C CA . THR A 1 93 ? 3.420 2.151 17.831 1.00 69.75 93 THR A CA 1
ATOM 688 C C . THR A 1 93 ? 4.341 2.855 18.826 1.00 69.75 93 THR A C 1
ATOM 690 O O . THR A 1 93 ? 4.664 2.273 19.853 1.00 69.75 93 THR A O 1
ATOM 693 N N . LEU A 1 94 ? 4.775 4.090 18.551 1.00 66.19 94 LEU A N 1
ATOM 694 C CA . LEU A 1 94 ? 5.651 4.840 19.463 1.00 66.19 94 LEU A CA 1
ATOM 695 C C . LEU A 1 94 ? 4.895 5.454 20.647 1.00 66.19 94 LEU A C 1
ATOM 697 O O . LEU A 1 94 ? 5.490 5.684 21.695 1.00 66.19 94 LEU A O 1
ATOM 701 N N . TYR A 1 95 ? 3.602 5.735 20.476 1.00 62.56 95 TYR A N 1
ATOM 702 C CA . TYR A 1 95 ? 2.789 6.446 21.468 1.00 62.56 95 TYR A CA 1
ATOM 703 C C . TYR A 1 95 ? 1.758 5.554 22.173 1.00 62.56 95 TYR A C 1
ATOM 705 O O . TYR A 1 95 ? 1.004 6.046 23.008 1.00 62.56 95 TYR A O 1
ATOM 713 N N . SER A 1 96 ? 1.702 4.260 21.855 1.00 63.38 96 SER A N 1
ATOM 714 C CA . SER A 1 96 ? 0.733 3.327 22.436 1.00 63.38 96 SER A CA 1
ATOM 715 C C . SER A 1 96 ? 1.294 1.908 22.522 1.00 63.38 96 SER A C 1
ATOM 717 O O . SER A 1 96 ? 2.238 1.569 21.811 1.00 63.38 96 SER A O 1
ATOM 719 N N . ASN A 1 97 ? 0.713 1.070 23.389 1.00 68.19 97 ASN A N 1
ATOM 720 C CA . ASN A 1 97 ? 1.012 -0.362 23.382 1.00 68.19 97 ASN A CA 1
ATOM 721 C C . ASN A 1 97 ? 0.515 -0.959 22.058 1.00 68.19 97 ASN A C 1
ATOM 723 O O . ASN A 1 97 ? -0.695 -0.957 21.812 1.00 68.19 97 ASN A O 1
ATOM 727 N N . PRO A 1 98 ? 1.418 -1.452 21.197 1.00 69.38 98 PRO A N 1
ATOM 728 C CA . PRO A 1 98 ? 1.041 -1.834 19.854 1.00 69.38 98 PRO A CA 1
ATOM 729 C C . PRO A 1 98 ? 0.255 -3.145 19.879 1.00 69.38 98 PRO A C 1
ATOM 731 O O . PRO A 1 98 ? 0.690 -4.144 20.454 1.00 69.38 98 PRO A O 1
ATOM 734 N N . SER A 1 99 ? -0.906 -3.162 19.226 1.00 73.88 99 SER A N 1
ATOM 735 C CA . SER A 1 99 ? -1.636 -4.405 18.990 1.00 73.88 99 SER A CA 1
ATOM 736 C C . SER A 1 99 ? -0.861 -5.303 18.017 1.00 73.88 99 SER A C 1
ATOM 738 O O . SER A 1 99 ? -0.141 -4.826 17.136 1.00 73.88 99 SER A O 1
ATOM 740 N N . MET A 1 100 ? -1.029 -6.625 18.136 1.00 77.38 100 MET A N 1
ATOM 741 C CA . MET A 1 100 ? -0.410 -7.586 17.207 1.00 77.38 100 MET A CA 1
ATOM 742 C C . MET A 1 100 ? -0.809 -7.320 15.748 1.00 77.38 100 MET A C 1
ATOM 744 O O . MET A 1 100 ? -0.018 -7.543 14.835 1.00 77.38 100 MET A O 1
ATOM 748 N N . GLU A 1 101 ? -2.015 -6.795 15.526 1.00 74.31 101 GLU A N 1
ATOM 749 C CA . GLU A 1 101 ? -2.502 -6.411 14.200 1.00 74.31 101 GLU A CA 1
ATOM 750 C C . GLU A 1 101 ? -1.707 -5.239 13.613 1.00 74.31 101 GLU A C 1
ATOM 752 O O . GLU A 1 101 ? -1.320 -5.284 12.445 1.00 74.31 101 GLU A O 1
ATOM 757 N N . LEU A 1 102 ? -1.408 -4.221 14.426 1.00 75.62 102 LEU A N 1
ATOM 758 C CA . LEU A 1 102 ? -0.597 -3.071 14.025 1.00 75.62 102 LEU A CA 1
ATOM 759 C C . LEU A 1 102 ? 0.849 -3.489 13.716 1.00 75.62 102 LEU A C 1
ATOM 761 O O . LEU A 1 102 ? 1.404 -3.084 12.694 1.00 75.62 102 LEU A O 1
ATOM 765 N N . LEU A 1 103 ? 1.437 -4.355 14.549 1.00 80.75 103 LEU A N 1
ATOM 766 C CA . LEU A 1 103 ? 2.779 -4.906 14.321 1.00 80.75 103 LEU A CA 1
ATOM 767 C C . LEU A 1 103 ? 2.854 -5.709 13.019 1.00 80.75 103 LEU A C 1
ATOM 769 O O . LEU A 1 103 ? 3.802 -5.551 12.248 1.00 80.75 103 LEU A O 1
ATOM 773 N N . LEU A 1 104 ? 1.838 -6.531 12.742 1.00 81.75 104 LEU A N 1
ATOM 774 C CA . LEU A 1 104 ? 1.753 -7.290 11.500 1.00 81.75 104 LEU A CA 1
ATOM 775 C C . LEU A 1 104 ? 1.662 -6.356 10.285 1.00 81.75 104 LEU A C 1
ATOM 777 O O . LEU A 1 104 ? 2.381 -6.559 9.310 1.00 81.75 104 LEU A O 1
ATOM 781 N N . GLN A 1 105 ? 0.837 -5.305 10.341 1.00 78.69 105 GLN A N 1
ATOM 782 C CA . GLN A 1 105 ? 0.739 -4.324 9.251 1.00 78.69 105 GLN A CA 1
ATOM 783 C C . GLN A 1 105 ? 2.071 -3.614 8.984 1.00 78.69 105 GLN A C 1
ATOM 785 O O . GLN A 1 105 ? 2.466 -3.471 7.826 1.00 78.69 105 GLN A O 1
ATOM 790 N N . ILE A 1 106 ? 2.792 -3.225 10.037 1.00 82.38 106 ILE A N 1
ATOM 791 C CA . ILE A 1 106 ? 4.116 -2.599 9.929 1.00 82.38 106 ILE A CA 1
ATOM 792 C C . ILE A 1 106 ? 5.124 -3.550 9.290 1.00 82.38 106 ILE A C 1
ATOM 794 O O . ILE A 1 106 ? 5.834 -3.151 8.364 1.00 82.38 106 ILE A O 1
ATOM 798 N N . LEU A 1 107 ? 5.169 -4.809 9.734 1.00 86.19 107 LEU A N 1
ATOM 799 C CA . LEU A 1 107 ? 6.057 -5.821 9.163 1.00 86.19 107 LEU A CA 1
ATOM 800 C C . LEU A 1 107 ? 5.813 -5.978 7.657 1.00 86.19 107 LEU A C 1
ATOM 802 O O . LEU A 1 107 ? 6.745 -5.946 6.859 1.00 86.19 107 LEU A O 1
ATOM 806 N N . LEU A 1 108 ? 4.552 -6.087 7.254 1.00 83.75 108 LEU A N 1
ATOM 807 C CA . LEU A 1 108 ? 4.175 -6.311 5.861 1.00 83.75 108 LEU A CA 1
ATOM 808 C C . LEU A 1 108 ? 4.407 -5.091 4.970 1.00 83.75 108 LEU A C 1
ATOM 810 O O . LEU A 1 108 ? 4.873 -5.231 3.835 1.00 83.75 108 LEU A O 1
ATOM 814 N N . ALA A 1 109 ? 4.120 -3.890 5.474 1.00 82.12 109 ALA A N 1
ATOM 815 C CA . ALA A 1 109 ? 4.470 -2.649 4.794 1.00 82.12 109 ALA A CA 1
ATOM 816 C C . ALA A 1 109 ? 5.994 -2.532 4.628 1.00 82.12 109 ALA A C 1
ATOM 818 O O . ALA A 1 109 ? 6.464 -2.165 3.553 1.00 82.12 109 ALA A O 1
ATOM 819 N N . SER A 1 110 ? 6.772 -2.946 5.634 1.00 85.19 110 SER A N 1
ATOM 820 C CA . SER A 1 110 ? 8.239 -2.957 5.565 1.00 85.19 110 SER A CA 1
ATOM 821 C C . SER A 1 110 ? 8.760 -3.927 4.502 1.00 85.19 110 SER A C 1
ATOM 823 O O . SER A 1 110 ? 9.608 -3.548 3.696 1.00 85.19 110 SER A O 1
ATOM 825 N N . VAL A 1 111 ? 8.215 -5.150 4.434 1.00 86.94 111 VAL A N 1
ATOM 826 C CA . VAL A 1 111 ? 8.554 -6.121 3.375 1.00 86.94 111 VAL A CA 1
ATOM 827 C C . VAL A 1 111 ? 8.202 -5.564 1.994 1.00 86.94 111 VAL A C 1
ATOM 829 O O . VAL A 1 111 ? 8.992 -5.689 1.062 1.00 86.94 111 VAL A O 1
ATOM 832 N N . SER A 1 112 ? 7.055 -4.895 1.866 1.00 85.19 112 SER A N 1
ATOM 833 C CA . SER A 1 112 ? 6.622 -4.283 0.604 1.00 85.19 112 SER A CA 1
ATOM 834 C C . SER A 1 112 ? 7.586 -3.185 0.140 1.00 85.19 112 SER A C 1
ATOM 836 O O . SER A 1 112 ? 8.035 -3.212 -1.001 1.00 85.19 112 SER A O 1
ATOM 838 N N . VAL A 1 113 ? 7.974 -2.263 1.029 1.00 85.06 113 VAL A N 1
ATOM 839 C CA . VAL A 1 113 ? 8.961 -1.212 0.718 1.00 85.06 113 VAL A CA 1
ATOM 840 C C . VAL A 1 113 ? 10.321 -1.818 0.364 1.00 85.06 113 VA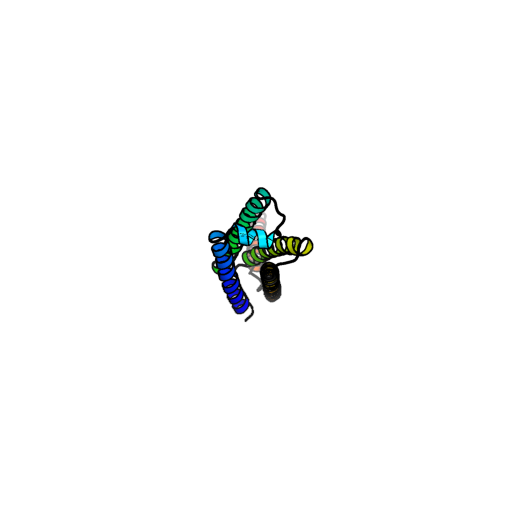L A C 1
ATOM 842 O O . VAL A 1 113 ? 10.968 -1.362 -0.578 1.00 85.06 113 VAL A O 1
ATOM 845 N N . PHE A 1 114 ? 10.751 -2.860 1.079 1.00 86.75 114 PHE A N 1
ATOM 846 C CA . PHE A 1 114 ? 12.015 -3.543 0.809 1.00 86.75 114 PHE A CA 1
ATOM 847 C C . PHE A 1 114 ? 12.036 -4.209 -0.573 1.00 86.75 114 PHE A C 1
ATOM 849 O O . PHE A 1 114 ? 12.993 -4.027 -1.328 1.00 86.75 114 PHE A O 1
ATOM 856 N N . LEU A 1 115 ? 10.974 -4.937 -0.931 1.00 85.69 115 LEU A N 1
ATOM 857 C CA . LEU A 1 115 ? 10.860 -5.587 -2.237 1.00 85.69 115 LEU A CA 1
ATOM 858 C C . LEU A 1 115 ? 10.832 -4.571 -3.379 1.00 85.69 115 LEU A C 1
ATOM 860 O O . LEU A 1 115 ? 11.497 -4.794 -4.390 1.00 85.69 115 LEU A O 1
ATOM 864 N N . GLU A 1 116 ? 10.160 -3.433 -3.201 1.00 83.75 116 GLU A N 1
ATOM 865 C CA . GLU A 1 116 ? 10.179 -2.376 -4.216 1.00 83.75 116 GLU A CA 1
ATOM 866 C C . GLU A 1 116 ? 11.519 -1.659 -4.312 1.00 83.75 116 GLU A C 1
ATOM 868 O O . GLU A 1 116 ? 11.975 -1.344 -5.412 1.00 83.75 116 GLU A O 1
ATOM 873 N N . GLY A 1 117 ? 12.208 -1.466 -3.188 1.00 82.94 117 GLY A N 1
ATOM 874 C CA . GLY A 1 117 ? 13.586 -0.985 -3.184 1.00 82.94 117 GLY A CA 1
ATOM 875 C C . GLY A 1 117 ? 14.510 -1.908 -3.984 1.00 82.94 117 GLY 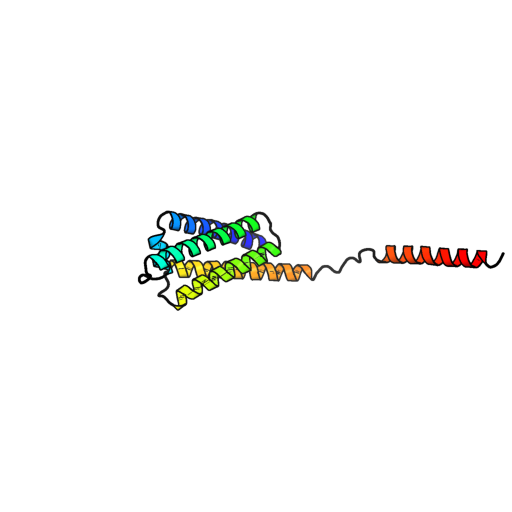A C 1
ATOM 876 O O . GLY A 1 117 ? 15.276 -1.436 -4.826 1.00 82.94 117 GLY A O 1
ATOM 877 N N . LEU A 1 118 ? 14.397 -3.224 -3.780 1.00 84.94 118 LEU A N 1
ATOM 878 C CA . LEU A 1 118 ? 15.151 -4.224 -4.539 1.00 84.94 118 LEU A CA 1
ATOM 879 C C . LEU A 1 118 ? 14.798 -4.215 -6.029 1.00 84.94 118 LEU A C 1
ATOM 881 O O . LEU A 1 118 ? 15.706 -4.218 -6.861 1.00 84.94 118 LEU A O 1
ATOM 885 N N . TYR A 1 119 ? 13.511 -4.171 -6.378 1.00 83.31 119 TYR A N 1
ATOM 886 C CA . TYR A 1 119 ? 13.062 -4.100 -7.770 1.00 83.31 119 TYR A CA 1
ATOM 887 C C . TYR A 1 119 ? 13.619 -2.852 -8.474 1.00 83.31 119 TYR A C 1
ATOM 889 O O . TYR A 1 119 ? 14.180 -2.943 -9.569 1.00 83.31 119 TYR A O 1
ATOM 897 N N . LEU A 1 120 ? 13.552 -1.684 -7.828 1.00 83.12 120 LEU A N 1
ATOM 898 C CA . LEU A 1 120 ? 14.077 -0.429 -8.374 1.00 83.12 120 LEU A CA 1
ATOM 899 C C . LEU A 1 120 ? 15.608 -0.428 -8.502 1.00 83.12 120 LEU A C 1
ATOM 901 O O . LEU A 1 120 ? 16.138 0.124 -9.467 1.00 83.12 120 LEU A O 1
ATOM 905 N N . LEU A 1 121 ? 16.328 -1.046 -7.562 1.00 82.19 121 LEU A N 1
ATOM 906 C CA . LEU A 1 121 ? 17.784 -1.209 -7.647 1.00 82.19 121 LEU A CA 1
ATOM 907 C C . LEU A 1 121 ? 18.183 -2.126 -8.807 1.00 82.19 121 LEU A C 1
ATOM 909 O O . LEU A 1 121 ? 19.081 -1.787 -9.577 1.00 82.19 121 LEU A O 1
ATOM 913 N N . MET A 1 122 ? 17.493 -3.255 -8.970 1.00 80.75 122 MET A N 1
ATOM 914 C CA . MET A 1 122 ? 17.769 -4.202 -10.050 1.00 80.75 122 MET A CA 1
ATOM 915 C C . MET A 1 122 ? 17.466 -3.603 -11.424 1.00 80.75 122 MET A C 1
ATOM 917 O O . MET A 1 122 ? 18.308 -3.659 -12.316 1.00 80.75 122 MET A O 1
ATOM 921 N N . THR A 1 123 ? 16.315 -2.950 -11.586 1.00 72.56 123 THR A N 1
ATOM 922 C CA . THR A 1 123 ? 15.940 -2.302 -12.856 1.00 72.56 123 THR A CA 1
ATOM 923 C C . THR A 1 123 ? 16.824 -1.098 -13.193 1.00 72.56 123 THR A C 1
ATOM 925 O O . THR A 1 123 ? 17.070 -0.827 -14.367 1.00 72.56 123 THR A O 1
ATOM 928 N N . ARG A 1 124 ? 17.372 -0.395 -12.189 1.00 66.06 124 ARG A N 1
ATOM 929 C CA . ARG A 1 124 ? 18.381 0.654 -12.402 1.00 66.06 124 ARG A CA 1
ATOM 930 C C . ARG A 1 124 ? 19.690 0.091 -12.955 1.00 66.06 124 ARG A C 1
ATOM 932 O O . ARG A 1 124 ? 20.267 0.724 -13.831 1.00 66.06 124 ARG A O 1
ATOM 939 N N . ASN A 1 125 ? 20.151 -1.054 -12.455 1.00 57.41 125 ASN A N 1
ATOM 940 C CA . ASN A 1 125 ? 21.415 -1.650 -12.893 1.00 57.41 125 ASN A CA 1
ATOM 941 C C . ASN A 1 125 ? 21.320 -2.234 -14.311 1.00 57.41 125 ASN A C 1
ATOM 943 O O . ASN A 1 125 ? 22.282 -2.142 -15.062 1.00 57.41 125 ASN A O 1
ATOM 947 N N . VAL A 1 126 ? 20.147 -2.736 -14.709 1.00 54.75 126 VAL A N 1
ATOM 948 C CA . VAL A 1 126 ? 19.897 -3.220 -16.080 1.00 54.75 126 VAL A CA 1
ATOM 949 C C . VAL A 1 126 ? 19.906 -2.074 -17.103 1.00 54.75 126 VAL A C 1
ATOM 951 O O . VAL A 1 126 ? 20.371 -2.252 -18.220 1.00 54.75 126 VAL A O 1
ATOM 954 N N . ALA A 1 127 ? 19.483 -0.864 -16.722 1.00 50.34 127 ALA A N 1
ATOM 955 C CA . ALA A 1 127 ? 19.501 0.300 -17.617 1.00 50.34 127 ALA A CA 1
ATOM 956 C C . ALA A 1 127 ? 20.908 0.884 -17.881 1.00 50.34 127 ALA A C 1
ATOM 958 O O . ALA A 1 127 ? 21.039 1.808 -18.683 1.00 50.34 127 ALA A O 1
ATOM 959 N N . VAL A 1 128 ? 21.949 0.398 -17.194 1.00 50.12 128 VAL A N 1
ATOM 960 C CA . VAL A 1 128 ? 23.343 0.844 -17.386 1.00 50.12 128 VAL A CA 1
ATOM 961 C C . VAL A 1 128 ? 24.098 -0.055 -18.382 1.00 50.12 128 VAL A C 1
ATOM 963 O O . VAL A 1 128 ? 25.130 0.357 -18.905 1.00 50.12 128 VAL A O 1
ATOM 966 N N . GLU A 1 129 ? 23.554 -1.225 -18.733 1.00 48.44 129 GLU A N 1
ATOM 967 C CA . GLU A 1 129 ? 24.109 -2.154 -19.730 1.00 48.44 129 GLU A CA 1
ATOM 968 C C . GLU A 1 129 ? 23.274 -2.185 -21.021 1.00 48.44 129 GLU A C 1
ATOM 970 O O . GLU A 1 129 ? 22.804 -3.221 -21.473 1.00 48.44 129 GLU A O 1
ATOM 975 N N . GLU A 1 130 ? 23.139 -1.038 -21.677 1.00 44.16 130 GLU A N 1
ATOM 976 C CA . GLU A 1 130 ? 23.117 -1.025 -23.140 1.00 44.16 130 GLU A CA 1
ATOM 977 C C . GLU A 1 130 ? 24.228 -0.070 -23.587 1.00 44.16 130 GLU A C 1
ATOM 979 O O . GLU A 1 130 ? 24.093 1.147 -23.406 1.00 44.16 130 GLU A O 1
ATOM 984 N N . PRO A 1 131 ? 25.351 -0.558 -24.159 1.00 46.44 131 PRO A N 1
ATOM 985 C CA . PRO A 1 131 ? 26.173 0.317 -24.970 1.00 46.44 131 PRO A CA 1
ATOM 986 C C . PRO A 1 131 ? 25.259 0.780 -26.092 1.00 46.44 131 PRO A C 1
ATOM 988 O O . PRO A 1 131 ? 24.837 -0.021 -26.921 1.00 46.44 131 PRO A O 1
ATOM 991 N N . ALA A 1 132 ? 24.902 2.062 -26.047 1.00 48.09 132 ALA A N 1
ATOM 992 C CA . ALA A 1 132 ? 24.100 2.712 -27.057 1.00 48.09 132 ALA A CA 1
ATOM 993 C C . ALA A 1 132 ? 24.580 2.254 -28.435 1.00 48.09 132 ALA A C 1
ATOM 995 O O . ALA A 1 132 ? 25.658 2.657 -28.883 1.00 48.09 132 ALA A O 1
ATOM 996 N N . GLU A 1 133 ? 23.777 1.431 -29.115 1.00 51.75 133 GLU A N 1
ATOM 997 C CA . GLU A 1 133 ? 23.867 1.360 -30.560 1.00 51.75 133 GLU A CA 1
ATOM 998 C C . GLU A 1 133 ? 23.820 2.816 -31.026 1.00 51.75 133 GLU A C 1
ATOM 1000 O O . GLU A 1 133 ? 22.894 3.556 -30.653 1.00 51.75 133 GLU A O 1
ATOM 1005 N N . PRO A 1 134 ? 24.844 3.294 -31.748 1.00 49.94 134 PRO A N 1
ATOM 1006 C CA . PRO A 1 134 ? 24.870 4.669 -32.182 1.00 49.94 134 PRO A CA 1
ATOM 1007 C C . PRO A 1 134 ? 23.714 4.845 -33.163 1.00 49.94 134 PRO A C 1
ATOM 1009 O O . PRO A 1 134 ? 23.845 4.572 -34.355 1.00 49.94 134 PRO A O 1
ATOM 1012 N N . ARG A 1 135 ? 22.568 5.328 -32.661 1.00 53.31 135 ARG A N 1
ATOM 1013 C CA . ARG A 1 135 ? 21.482 5.849 -33.495 1.00 53.31 135 ARG A CA 1
ATOM 1014 C C . ARG A 1 135 ? 22.121 6.751 -34.550 1.00 53.31 135 ARG A C 1
ATOM 1016 O O . ARG A 1 135 ? 23.020 7.525 -34.198 1.00 53.31 135 ARG A O 1
ATOM 1023 N N . PRO A 1 136 ? 21.680 6.699 -35.816 1.00 50.78 136 PRO A N 1
ATOM 1024 C CA . PRO A 1 136 ? 22.410 7.236 -36.959 1.00 50.78 136 PRO A CA 1
ATOM 1025 C C . PRO A 1 136 ? 22.327 8.770 -37.026 1.00 50.78 136 PRO A C 1
ATOM 1027 O O . PRO A 1 136 ? 21.876 9.353 -38.004 1.00 50.78 136 PRO A O 1
ATOM 1030 N N . ARG A 1 137 ? 22.827 9.473 -36.005 1.00 55.09 137 ARG A N 1
ATOM 1031 C CA . ARG A 1 137 ? 23.053 10.925 -36.033 1.00 55.09 137 ARG A CA 1
ATOM 1032 C C . ARG A 1 137 ? 24.135 11.307 -37.050 1.00 55.09 137 ARG A C 1
ATOM 1034 O O . ARG A 1 137 ? 24.209 12.461 -37.456 1.00 55.09 137 ARG A O 1
ATOM 1041 N N . ARG A 1 138 ? 24.933 10.335 -37.513 1.00 55.28 138 ARG A N 1
ATOM 1042 C CA . ARG A 1 138 ? 25.921 10.527 -38.583 1.00 55.28 138 ARG A CA 1
ATOM 1043 C C . ARG A 1 138 ? 25.300 10.688 -39.975 1.00 55.28 138 ARG A C 1
ATOM 1045 O O . ARG A 1 138 ? 25.919 11.350 -40.799 1.00 55.28 138 ARG A O 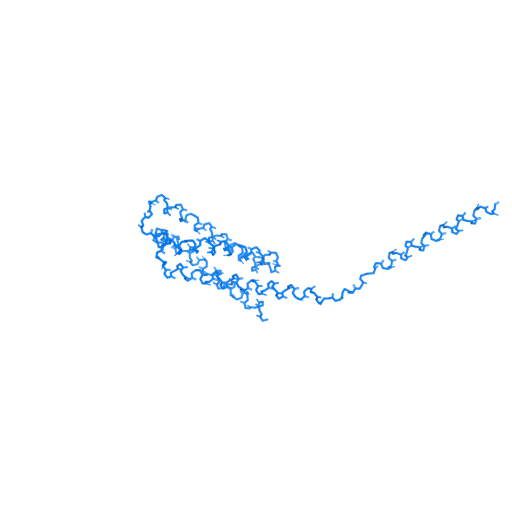1
ATOM 1052 N N . LEU A 1 139 ? 24.099 10.161 -40.242 1.00 55.22 139 LEU A N 1
ATOM 1053 C CA . LEU A 1 139 ? 23.471 10.301 -41.567 1.00 55.22 139 LEU A CA 1
ATOM 1054 C C . LEU A 1 139 ? 22.873 11.693 -41.792 1.00 55.22 139 LEU A C 1
ATOM 1056 O O . LEU A 1 139 ? 23.029 12.249 -42.874 1.00 55.22 139 LEU A O 1
ATOM 1060 N N . ILE A 1 140 ? 22.273 12.295 -40.761 1.00 57.44 140 ILE A N 1
ATOM 1061 C CA . ILE A 1 140 ? 21.714 13.650 -40.873 1.00 57.44 140 ILE A CA 1
ATOM 10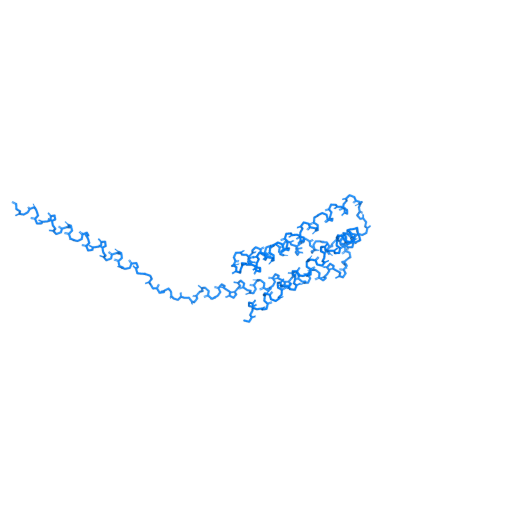62 C C . ILE A 1 140 ? 22.841 14.675 -41.029 1.00 57.44 140 ILE A C 1
ATOM 1064 O O . ILE A 1 140 ? 22.768 15.523 -41.909 1.00 57.44 140 ILE A O 1
ATOM 1068 N N . ALA A 1 141 ? 23.921 14.557 -40.247 1.00 62.03 141 ALA A N 1
ATOM 1069 C CA . ALA A 1 141 ? 25.079 15.441 -40.383 1.00 62.03 141 ALA A CA 1
ATOM 1070 C C . ALA A 1 141 ? 25.767 15.296 -41.750 1.00 62.03 141 ALA A C 1
ATOM 1072 O O . ALA A 1 141 ? 26.157 16.301 -42.334 1.00 62.03 141 ALA A O 1
ATOM 1073 N N . LYS A 1 142 ? 25.871 14.068 -42.281 1.00 62.44 142 LYS A N 1
ATOM 1074 C CA . LYS A 1 142 ? 26.433 13.819 -43.613 1.00 62.44 142 LYS A CA 1
ATOM 1075 C C . LYS A 1 142 ? 25.585 14.464 -44.712 1.00 62.44 142 LYS A C 1
ATOM 1077 O O . LYS A 1 142 ? 26.136 15.205 -45.514 1.00 62.44 142 LYS A O 1
ATOM 1082 N N . HIS A 1 143 ? 24.265 14.276 -44.699 1.00 62.22 143 HIS A N 1
ATOM 1083 C CA . HIS A 1 143 ? 23.391 14.915 -45.688 1.00 62.22 143 HIS A CA 1
ATOM 1084 C C . HIS A 1 143 ? 23.340 16.442 -45.556 1.00 62.22 143 HIS A C 1
ATOM 1086 O O . HIS A 1 143 ? 23.277 17.133 -46.569 1.00 62.22 143 HIS A O 1
ATOM 1092 N N . TYR A 1 144 ? 23.434 16.985 -44.339 1.00 64.75 144 TYR A N 1
ATOM 1093 C CA . TYR A 1 144 ? 23.504 18.435 -44.135 1.00 64.75 144 TYR A CA 1
ATOM 1094 C C . TYR A 1 144 ? 24.817 19.028 -44.674 1.00 64.75 144 TYR A C 1
ATOM 1096 O O . TYR A 1 144 ? 24.808 20.081 -45.308 1.00 64.75 144 TYR A O 1
ATOM 1104 N N . LEU A 1 145 ? 25.941 18.328 -44.473 1.00 65.44 145 LEU A N 1
ATOM 1105 C CA . LEU A 1 145 ? 27.246 18.706 -45.025 1.00 65.44 145 LEU A CA 1
ATOM 1106 C C . LEU A 1 145 ? 27.279 18.592 -46.552 1.00 65.44 145 LEU A C 1
ATOM 1108 O O . LEU A 1 145 ? 27.760 19.505 -47.213 1.00 65.44 145 LEU A O 1
ATOM 1112 N N . GLU A 1 146 ? 26.743 17.512 -47.120 1.00 66.88 146 GLU A N 1
ATOM 1113 C CA . GLU A 1 146 ? 26.689 17.309 -48.573 1.00 66.88 146 GLU A CA 1
ATOM 1114 C C . GLU A 1 146 ? 25.831 18.378 -49.269 1.00 66.88 146 GLU A C 1
ATOM 1116 O O . GLU A 1 146 ? 26.241 18.911 -50.302 1.00 66.88 146 GLU A O 1
ATOM 1121 N N . ALA A 1 147 ? 24.697 18.765 -48.675 1.00 65.00 147 ALA A N 1
ATOM 1122 C CA . ALA A 1 147 ? 23.850 19.836 -49.198 1.00 65.00 147 ALA A CA 1
ATOM 1123 C C . ALA A 1 147 ? 24.553 21.207 -49.166 1.00 65.00 147 ALA A C 1
ATOM 1125 O O . ALA A 1 147 ? 24.534 21.931 -50.159 1.00 65.00 147 ALA A O 1
ATOM 1126 N N . HIS A 1 148 ? 25.236 21.548 -48.066 1.00 63.06 148 HIS A N 1
ATOM 1127 C CA . HIS A 1 148 ? 25.959 22.824 -47.961 1.00 63.06 148 HIS A CA 1
ATOM 1128 C C . HIS A 1 148 ? 27.211 22.895 -48.850 1.00 63.06 148 HIS A C 1
ATOM 1130 O O . HIS A 1 148 ? 27.520 23.956 -49.392 1.00 63.06 148 HIS A O 1
ATOM 1136 N N . VAL A 1 149 ? 27.929 21.784 -49.041 1.00 65.69 149 VAL A N 1
ATOM 1137 C CA . VAL A 1 149 ? 29.092 21.736 -49.946 1.00 65.69 149 VAL A CA 1
ATOM 1138 C C . VAL A 1 149 ? 28.658 21.856 -51.413 1.00 65.69 149 VAL A C 1
ATOM 1140 O O . VAL A 1 149 ? 29.336 22.520 -52.198 1.00 65.69 149 VAL A O 1
ATOM 1143 N N . SER A 1 150 ? 27.513 21.272 -51.785 1.00 61.91 150 SER A N 1
ATOM 1144 C CA . SER A 1 150 ? 26.938 21.423 -53.127 1.00 61.91 150 SER A CA 1
ATOM 1145 C C . SER A 1 150 ? 26.594 22.883 -53.449 1.00 61.91 150 SER A C 1
ATOM 1147 O O . SER A 1 150 ? 26.945 23.365 -54.528 1.00 61.91 150 SER A O 1
ATOM 1149 N N . ASP A 1 151 ? 25.978 23.606 -52.509 1.00 62.78 151 ASP A N 1
ATOM 1150 C CA . ASP A 1 151 ? 25.593 25.016 -52.690 1.00 62.78 151 ASP A CA 1
ATOM 1151 C C . ASP A 1 151 ? 26.792 25.973 -52.799 1.00 62.78 151 ASP A C 1
ATOM 1153 O O . ASP A 1 151 ? 26.758 26.951 -53.551 1.00 62.78 151 ASP A O 1
ATOM 1157 N N . LEU A 1 152 ? 27.897 25.679 -52.109 1.00 63.44 152 LEU A N 1
ATOM 1158 C CA . LEU A 1 152 ? 29.133 26.459 -52.236 1.00 63.44 152 LEU A CA 1
ATOM 1159 C C . LEU A 1 152 ? 29.776 26.303 -53.623 1.00 63.44 152 LEU A C 1
ATOM 1161 O O . LEU A 1 152 ? 30.258 27.283 -54.196 1.00 63.44 152 LEU A O 1
ATOM 1165 N N . ASN A 1 153 ? 29.740 25.098 -54.198 1.00 60.09 153 ASN A N 1
ATOM 1166 C CA . ASN A 1 153 ? 30.302 24.838 -55.526 1.00 60.09 153 ASN A CA 1
ATOM 1167 C C . ASN A 1 153 ? 29.466 25.447 -56.663 1.00 60.09 153 ASN A C 1
ATOM 1169 O O . ASN A 1 153 ? 30.027 25.940 -57.646 1.00 60.09 153 ASN A O 1
ATOM 1173 N N . THR A 1 154 ? 28.138 25.458 -56.548 1.00 60.84 154 THR A N 1
ATOM 1174 C CA . THR A 1 154 ? 27.258 26.115 -57.530 1.00 60.84 154 THR A CA 1
ATOM 1175 C C . THR A 1 154 ? 27.321 27.640 -57.430 1.00 60.84 154 THR A C 1
ATOM 1177 O O . THR A 1 154 ? 27.307 28.314 -58.463 1.00 60.84 154 THR A O 1
ATOM 1180 N N . GLY A 1 155 ? 27.471 28.195 -56.224 1.00 58.22 155 GLY A N 1
ATOM 1181 C CA . GLY A 1 155 ? 27.694 29.628 -56.011 1.00 58.22 155 GLY A CA 1
ATOM 1182 C C . GLY A 1 155 ? 29.038 30.131 -56.553 1.00 58.22 155 GLY A C 1
ATOM 1183 O O . GLY A 1 155 ? 29.102 31.229 -57.106 1.00 58.22 155 GLY A O 1
ATOM 1184 N N . ALA A 1 156 ? 30.100 29.324 -56.455 1.00 57.72 156 ALA A N 1
ATOM 1185 C CA . ALA A 1 156 ? 31.423 29.667 -56.980 1.00 57.72 156 ALA A CA 1
ATOM 1186 C C . ALA A 1 156 ? 31.484 29.649 -58.519 1.00 57.72 156 ALA A C 1
ATOM 1188 O O . ALA A 1 156 ? 32.114 30.522 -59.110 1.00 57.72 156 ALA A O 1
ATOM 1189 N N . ARG A 1 157 ? 30.785 28.713 -59.182 1.00 56.66 157 ARG A N 1
ATOM 1190 C CA . ARG A 1 157 ? 30.716 28.663 -60.656 1.00 56.66 157 ARG A CA 1
ATOM 1191 C C . ARG A 1 157 ? 29.970 29.848 -61.272 1.00 56.66 157 ARG A C 1
ATOM 1193 O O . ARG A 1 157 ? 30.396 30.340 -62.303 1.00 56.66 157 ARG A O 1
ATOM 1200 N N . ARG A 1 158 ? 28.918 30.359 -60.623 1.00 57.25 158 ARG A N 1
ATOM 1201 C CA . ARG A 1 158 ? 28.147 31.516 -61.127 1.00 57.25 158 ARG A CA 1
ATOM 1202 C C . ARG A 1 158 ? 28.862 32.867 -61.025 1.00 57.25 158 ARG A C 1
ATOM 1204 O O . ARG A 1 158 ? 28.348 33.844 -61.546 1.00 57.25 158 ARG A O 1
ATOM 1211 N N . LYS A 1 159 ? 29.994 32.950 -60.321 1.00 54.50 159 LYS A N 1
ATOM 1212 C CA . LYS A 1 159 ? 30.806 34.177 -60.231 1.00 54.50 159 LYS A CA 1
ATOM 1213 C C . LYS A 1 159 ? 31.943 34.229 -61.254 1.00 54.50 159 LYS A C 1
ATOM 1215 O O . LYS A 1 159 ? 32.696 35.198 -61.246 1.00 54.50 159 LYS A O 1
ATOM 1220 N N . HIS A 1 160 ? 32.097 33.182 -62.063 1.00 51.38 160 HIS A N 1
ATOM 1221 C CA . HIS A 1 160 ? 33.194 33.043 -63.018 1.00 51.38 160 HIS A CA 1
ATOM 1222 C C . HIS A 1 160 ? 32.749 33.071 -64.491 1.00 51.38 160 HIS A C 1
ATOM 1224 O O . HIS A 1 160 ? 33.620 33.004 -65.357 1.00 51.38 160 HIS A O 1
ATOM 1230 N N . ASP A 1 161 ? 31.440 33.212 -64.730 1.00 48.72 161 ASP A N 1
ATOM 1231 C CA . ASP A 1 161 ? 30.811 33.571 -66.010 1.00 48.72 161 ASP A CA 1
ATOM 1232 C C . ASP A 1 161 ? 30.346 35.037 -65.946 1.00 48.72 161 ASP A C 1
ATOM 1234 O O . ASP A 1 161 ? 30.413 35.730 -66.987 1.00 48.72 161 ASP A O 1
#

Radius of gyration: 28.38 Å; chains: 1; bounding box: 51×48×92 Å

Foldseek 3Di:
DLVVVLLVLLVVVLVVLVVLLVVCVVPVQVVLCLQQPVPDDPVRSVVSSVVSNVLSVVLNVLSVVCNVDVDLVSLVVNLVSLVVVLVVLVVSVVVDVHDPVSVVSNVSSVVSNVSSVVVNVVVVVVVVPDPPPPDPPVVVVVVVVVVVVVVVVVVVVVVVD

Sequence (161 aa):
MIETLARGWLAVSFVQQIGLGARHLADPTTLVQTLTGSESSTVSTILAGHIFVLVCAQTAFVKAALLLSDTRAMHVLHAVVTGAQLAFFAKFTLYSNPSMELLLQILLASVSVFLEGLYLLMTRNVAVEEPAEPRPRRLIAKHYLEAHVSDLNTGARRKHD